Protein AF-A0AA35VHZ4-F1 (afdb_monomer_lite)

Secondary structure (DSSP, 8-state):
-------HHHHHHHHHHHHGGGGGS-EEEEEEEEEEEE--SS----EEEEEEESSHHHHHHHHH-HHHHHHHHHHGGG-S----------S---PPPTT-EEEEEEEEEPTT--HHHHHHHHHHHHS--SS-GGGHHHHSGGGEEEEEEEEEE-PPP-----

Organism: Lactuca saligna (NCBI:txid75948)

Foldseek 3Di:
DDPPPPDPVLVVCLQVLQLCLVVVVQFPDWHKDFFPDKPDPPDDDGMDIDTHGPDVVSVVCSVPPPSNVVSCVSCVVVDPDDDDDDDDDPDDDDDDAAQDKDKDKDWDWDPPDDPVLVVVLVVQVVVPPDDDPVCNDPRSPPGTPDMIIIIDGRHHPPDPDD

Radius of gyration: 18.09 Å; chains: 1; bounding box: 43×36×48 Å

Sequence (162 aa):
MSTFIISSSAITPMVSGLNGLASLNLTFHLSFGQLLHSRSSSLTFTHMLHNRYRSKEDLLEYVVHPKHVRVVKENKPIIDGIMAVDWMFNGASFSPKPGSAIRVTFLKLKGNLGENEKARANLEALDSNSEGVNSHEEKAGDSIKSVVVVDYLIPPPQVANL

pLDDT: mean 74.77, std 17.44, range [28.89, 97.0]

InterPro domains:
  IPR011008 Dimeric alpha-beta barrel [SSF54909] (13-89)
  IPR013097 Stress responsive alpha+beta-barrel [PF07876] (16-88)
  IPR013097 Stress responsive alpha+beta-barrel [PS51502] (1-87)
  IPR044662 Stress-response A/B barrel domain-containing protein HS1/DABB1-like [PTHR33178] (6-121)

Structure (mmCIF, N/CA/C/O backbone):
data_AF-A0AA35VHZ4-F1
#
_entry.id   AF-A0AA35VHZ4-F1
#
loop_
_atom_site.group_PDB
_atom_site.id
_atom_site.type_symbol
_atom_site.label_atom_id
_atom_site.label_alt_id
_atom_site.label_comp_id
_atom_site.label_asym_id
_atom_site.label_entity_id
_atom_site.label_seq_id
_atom_site.pdbx_PDB_ins_code
_atom_site.Cartn_x
_atom_site.Cartn_y
_atom_site.Cartn_z
_atom_site.occupancy
_atom_site.B_iso_or_equiv
_atom_site.auth_seq_id
_atom_site.auth_comp_id
_atom_site.auth_asym_id
_atom_site.auth_atom_id
_atom_site.pdbx_PDB_model_num
ATOM 1 N N . MET A 1 1 ? 15.987 -19.837 -15.254 1.00 33.50 1 MET A N 1
ATOM 2 C CA . MET A 1 1 ? 14.825 -19.135 -14.672 1.00 33.50 1 MET A CA 1
ATOM 3 C C . MET A 1 1 ? 14.413 -18.065 -15.661 1.00 33.50 1 MET A C 1
ATOM 5 O O . MET A 1 1 ? 15.226 -17.205 -15.963 1.00 33.50 1 MET A O 1
ATOM 9 N N . SER A 1 2 ? 13.237 -18.209 -16.270 1.00 28.89 2 SER A N 1
ATOM 10 C CA . SER A 1 2 ? 12.736 -17.260 -17.264 1.00 28.89 2 SER A CA 1
ATOM 11 C C . SER A 1 2 ? 12.122 -16.076 -16.521 1.00 28.89 2 SER A C 1
ATOM 13 O O . SER A 1 2 ? 11.118 -16.236 -15.831 1.00 28.89 2 SER A O 1
ATOM 15 N N . THR A 1 3 ? 12.773 -14.918 -16.590 1.00 35.31 3 THR A N 1
ATOM 16 C CA . THR A 1 3 ? 12.215 -13.657 -16.104 1.00 35.31 3 THR A CA 1
ATOM 17 C C . THR A 1 3 ? 11.115 -13.256 -17.076 1.00 35.31 3 THR A C 1
ATOM 19 O O . THR A 1 3 ? 11.400 -12.780 -18.174 1.00 35.31 3 THR A O 1
ATOM 22 N N . PHE A 1 4 ? 9.856 -13.468 -16.699 1.00 40.78 4 PHE A N 1
ATOM 23 C CA . PHE A 1 4 ? 8.749 -12.811 -17.379 1.00 40.78 4 PHE A CA 1
ATOM 24 C C . PHE A 1 4 ? 8.892 -11.311 -17.116 1.00 40.78 4 PHE A C 1
ATOM 26 O O . PHE A 1 4 ? 8.599 -10.822 -16.029 1.00 40.78 4 PHE A O 1
ATOM 33 N N . ILE A 1 5 ? 9.411 -10.577 -18.100 1.00 43.03 5 ILE A N 1
ATOM 34 C CA . ILE A 1 5 ? 9.323 -9.121 -18.113 1.00 43.03 5 ILE A CA 1
ATOM 35 C C . ILE A 1 5 ? 7.832 -8.800 -18.244 1.00 43.03 5 ILE A C 1
ATOM 37 O O . ILE A 1 5 ? 7.259 -8.946 -19.324 1.00 43.03 5 ILE A O 1
ATOM 41 N N . ILE A 1 6 ? 7.184 -8.403 -17.145 1.00 53.44 6 ILE A N 1
ATOM 42 C CA . ILE A 1 6 ? 5.852 -7.797 -17.215 1.00 53.44 6 ILE A CA 1
ATOM 43 C C . ILE A 1 6 ? 5.990 -6.559 -18.103 1.00 53.44 6 ILE A C 1
ATOM 45 O O . ILE A 1 6 ? 6.833 -5.694 -17.852 1.00 53.44 6 ILE A O 1
ATOM 49 N N . SER A 1 7 ? 5.206 -6.492 -19.179 1.00 56.81 7 SER A N 1
ATOM 50 C CA . SER A 1 7 ? 5.261 -5.362 -20.098 1.00 56.81 7 SER A CA 1
ATOM 51 C C . SER A 1 7 ? 4.849 -4.080 -19.374 1.00 56.81 7 SER A C 1
ATOM 53 O O . SER A 1 7 ? 3.889 -4.058 -18.599 1.00 56.81 7 SER A O 1
ATOM 55 N N . SER A 1 8 ? 5.526 -2.973 -19.683 1.00 62.81 8 SER A N 1
ATOM 56 C CA . SER A 1 8 ? 5.150 -1.637 -19.196 1.00 62.81 8 SER A CA 1
ATOM 57 C C . SER A 1 8 ? 3.659 -1.320 -19.421 1.00 62.81 8 SER A C 1
ATOM 59 O O . SER A 1 8 ? 3.063 -0.610 -18.613 1.00 62.81 8 SER A O 1
ATOM 61 N N . SER A 1 9 ? 3.029 -1.920 -20.443 1.00 76.62 9 SER A N 1
ATOM 62 C CA . SER A 1 9 ? 1.602 -1.762 -20.747 1.00 76.62 9 SER A CA 1
ATOM 63 C C . SER A 1 9 ? 0.641 -2.281 -19.669 1.00 76.62 9 SER A C 1
ATOM 65 O O . SER A 1 9 ? -0.480 -1.788 -19.612 1.00 76.62 9 SER A O 1
ATOM 67 N N . ALA A 1 10 ? 1.042 -3.224 -18.806 1.00 81.81 10 ALA A N 1
ATOM 68 C CA . ALA A 1 10 ? 0.203 -3.712 -17.702 1.00 81.81 10 ALA A CA 1
ATOM 69 C C . ALA A 1 10 ? 0.392 -2.902 -16.403 1.00 81.81 10 ALA A C 1
ATOM 71 O O . ALA A 1 10 ? -0.519 -2.810 -15.581 1.00 81.81 10 ALA A O 1
ATOM 72 N N . ILE A 1 11 ? 1.554 -2.261 -16.236 1.00 86.50 11 ILE A N 1
ATOM 73 C CA . ILE A 1 11 ? 1.903 -1.507 -15.023 1.00 86.50 11 ILE A CA 1
ATOM 74 C C . ILE A 1 11 ? 1.184 -0.153 -14.988 1.00 86.50 11 ILE A C 1
ATOM 76 O O . ILE A 1 11 ? 0.690 0.253 -13.938 1.00 86.50 11 ILE A O 1
ATOM 80 N N . THR A 1 12 ? 1.070 0.548 -16.119 1.00 87.62 12 THR A N 1
ATOM 81 C CA . THR A 1 12 ? 0.385 1.852 -16.162 1.00 87.62 12 THR A CA 1
ATOM 82 C C . THR A 1 12 ? -1.095 1.764 -15.743 1.00 87.62 12 THR A C 1
ATOM 84 O O . THR A 1 12 ? -1.502 2.553 -14.883 1.00 87.62 12 THR A O 1
ATOM 87 N N . PRO A 1 13 ? -1.901 0.802 -16.245 1.00 90.38 13 PRO A N 1
ATOM 88 C CA . PRO A 1 13 ? -3.262 0.584 -15.756 1.00 90.38 13 PRO A CA 1
ATOM 89 C C . PRO A 1 13 ? -3.324 0.236 -14.266 1.00 90.38 13 PRO A C 1
ATOM 91 O O . PRO A 1 13 ? -4.187 0.760 -13.567 1.00 90.38 13 PRO A O 1
ATOM 94 N N . MET A 1 14 ? -2.391 -0.581 -13.761 1.00 91.00 14 MET A N 1
ATOM 95 C CA . MET A 1 14 ? -2.301 -0.901 -12.331 1.00 91.00 14 MET A CA 1
ATOM 96 C C . MET A 1 14 ? -2.103 0.360 -11.487 1.00 91.00 14 MET A C 1
ATOM 98 O O . MET A 1 14 ? -2.839 0.592 -10.526 1.00 91.00 14 MET A O 1
ATOM 102 N N . VAL A 1 15 ? -1.133 1.200 -11.864 1.00 90.88 15 VAL A N 1
ATOM 103 C CA . VAL A 1 15 ? -0.819 2.446 -11.154 1.00 90.88 15 VAL A CA 1
ATOM 104 C C . VAL A 1 15 ? -2.011 3.401 -11.160 1.00 90.88 15 VAL A C 1
ATOM 106 O O . VAL A 1 15 ? -2.326 3.989 -10.125 1.00 90.88 15 VAL A O 1
ATOM 109 N N . SER A 1 16 ? -2.683 3.550 -12.303 1.00 91.38 16 SER A N 1
ATOM 110 C CA . SER A 1 16 ? -3.874 4.396 -12.422 1.00 91.38 16 SER A CA 1
ATOM 111 C C . SER A 1 16 ? -5.045 3.848 -11.599 1.00 91.38 16 SER A C 1
ATOM 113 O O . SER A 1 16 ? -5.649 4.586 -10.823 1.00 91.38 16 SER A O 1
ATOM 115 N N . GLY A 1 17 ? -5.320 2.543 -11.690 1.00 92.50 17 GLY A N 1
ATOM 116 C CA . GLY A 1 17 ? -6.408 1.889 -10.965 1.00 92.50 17 GLY A CA 1
ATOM 117 C C . GLY A 1 17 ? -6.255 1.983 -9.447 1.00 92.50 17 GLY A C 1
ATOM 118 O O . GLY A 1 17 ? -7.217 2.320 -8.756 1.00 92.50 17 GLY A O 1
ATOM 119 N N . LEU A 1 18 ? -5.046 1.745 -8.925 1.00 93.50 18 LEU A N 1
ATOM 120 C CA . LEU A 1 18 ? -4.769 1.827 -7.489 1.00 93.50 18 LEU A CA 1
ATOM 121 C C . LEU A 1 18 ? -4.810 3.269 -6.975 1.00 93.50 18 LEU A C 1
ATOM 123 O O . LEU A 1 18 ? -5.476 3.517 -5.973 1.00 93.50 18 LEU A O 1
ATOM 127 N N . ASN A 1 19 ? -4.192 4.234 -7.669 1.00 92.88 19 ASN A N 1
ATOM 128 C CA . ASN A 1 19 ? -4.297 5.648 -7.277 1.00 92.88 19 ASN A CA 1
ATOM 129 C C . ASN A 1 19 ? -5.742 6.175 -7.385 1.00 92.88 19 ASN A C 1
ATOM 131 O O . ASN A 1 19 ? -6.161 6.995 -6.570 1.00 92.88 19 ASN A O 1
ATOM 135 N N . GLY A 1 20 ? -6.547 5.651 -8.316 1.00 91.94 20 GLY A N 1
ATOM 136 C CA . GLY A 1 20 ? -7.970 5.974 -8.445 1.00 91.94 20 GLY A CA 1
ATOM 137 C C . GLY A 1 20 ? -8.813 5.613 -7.214 1.00 91.94 20 GLY A C 1
ATOM 138 O O . GLY A 1 20 ? -9.876 6.206 -7.009 1.00 91.94 20 GLY A O 1
ATOM 139 N N . LEU A 1 21 ? -8.342 4.710 -6.344 1.00 94.06 21 LEU A N 1
ATOM 140 C CA . LEU A 1 21 ? -9.010 4.384 -5.077 1.00 94.06 21 LEU A CA 1
ATOM 141 C C . LEU A 1 21 ? -9.010 5.555 -4.081 1.00 94.06 21 LEU A C 1
ATOM 143 O O . LEU A 1 21 ? -9.837 5.564 -3.171 1.00 94.06 21 LEU A O 1
ATOM 147 N N . ALA A 1 22 ? -8.174 6.581 -4.283 1.00 90.62 22 ALA A N 1
ATOM 148 C CA . ALA A 1 22 ? -8.248 7.823 -3.512 1.00 90.62 22 ALA A CA 1
ATOM 149 C C . ALA A 1 22 ? -9.625 8.514 -3.640 1.00 90.62 22 ALA A C 1
ATOM 151 O O . ALA A 1 22 ? -10.065 9.197 -2.719 1.00 90.62 22 ALA A O 1
ATOM 152 N N . SER A 1 23 ? -10.347 8.284 -4.747 1.00 91.75 23 SER A N 1
ATOM 153 C CA . SER A 1 23 ? -11.688 8.843 -4.995 1.00 91.75 23 SER A CA 1
ATOM 154 C C . SER A 1 23 ? -12.810 8.227 -4.149 1.00 91.75 23 SER A C 1
ATOM 156 O O . SER A 1 23 ? -13.940 8.710 -4.194 1.00 91.75 23 SER A O 1
ATOM 158 N N . LEU A 1 24 ? -12.535 7.163 -3.383 1.00 91.50 24 LEU A N 1
ATOM 159 C CA . LEU A 1 24 ? -13.541 6.519 -2.530 1.00 91.50 24 LEU A CA 1
ATOM 160 C C . LEU A 1 24 ? -13.934 7.366 -1.322 1.00 91.50 24 LEU A C 1
ATOM 162 O O . LEU A 1 24 ? -14.918 7.051 -0.668 1.00 91.50 24 LEU A O 1
ATOM 166 N N . ASN A 1 25 ? -13.170 8.414 -1.004 1.00 88.56 25 ASN A N 1
ATOM 167 C CA . ASN A 1 25 ? -13.352 9.228 0.195 1.00 88.56 25 ASN A CA 1
ATOM 168 C C . ASN A 1 25 ? -13.316 8.431 1.512 1.00 88.56 25 ASN A C 1
ATOM 170 O O . ASN A 1 25 ? -13.694 8.987 2.532 1.00 88.56 25 ASN A O 1
ATOM 174 N N . LEU A 1 26 ? -12.794 7.199 1.526 1.00 90.31 26 LEU A N 1
ATOM 175 C CA . LEU A 1 26 ? -12.568 6.368 2.726 1.00 90.31 26 LEU A CA 1
ATOM 176 C C . LEU A 1 26 ? -11.117 6.444 3.234 1.00 90.31 26 LEU A C 1
ATOM 178 O O . LEU A 1 26 ? -10.775 5.951 4.303 1.00 90.31 26 LEU A O 1
ATOM 182 N N . THR A 1 27 ? -10.231 7.076 2.469 1.00 88.69 27 THR A N 1
ATOM 183 C CA . THR A 1 27 ? -8.830 7.278 2.845 1.00 88.69 27 THR A CA 1
ATOM 184 C C . THR A 1 27 ? -8.571 8.753 3.108 1.00 88.69 27 THR A C 1
ATOM 186 O O . THR A 1 27 ? -8.996 9.612 2.338 1.00 88.69 27 THR A O 1
ATOM 189 N N . PHE A 1 28 ? -7.822 9.050 4.164 1.00 86.94 28 PHE A N 1
ATOM 190 C CA . PHE A 1 28 ? -7.219 10.360 4.390 1.00 86.94 28 PHE A CA 1
ATOM 191 C C . PHE A 1 28 ? -6.097 10.648 3.385 1.00 86.94 28 PHE A C 1
ATOM 193 O O . PHE A 1 28 ? -5.949 11.773 2.920 1.00 86.94 28 PHE A O 1
ATOM 200 N N . HIS A 1 29 ? -5.309 9.625 3.048 1.00 87.38 29 HIS A N 1
ATOM 201 C CA . HIS A 1 29 ? -4.252 9.696 2.045 1.00 87.38 29 HIS A CA 1
ATOM 202 C C . HIS A 1 29 ? -4.087 8.328 1.386 1.00 87.38 29 HIS A C 1
ATOM 204 O O . HIS A 1 29 ? -4.063 7.313 2.083 1.00 87.38 29 HIS A O 1
ATOM 210 N N . LEU A 1 30 ? -3.931 8.309 0.066 1.00 90.56 30 LEU A N 1
ATOM 211 C CA . LEU A 1 30 ? -3.587 7.118 -0.698 1.00 90.56 30 LEU A CA 1
ATOM 212 C C . LEU A 1 30 ? -2.555 7.507 -1.749 1.00 90.56 30 LEU A C 1
ATOM 214 O O . LEU A 1 30 ? -2.761 8.465 -2.493 1.00 90.56 30 LEU A O 1
ATOM 218 N N . SER A 1 31 ? -1.458 6.761 -1.823 1.00 89.94 31 SER A N 1
ATOM 219 C CA . SER A 1 31 ? -0.551 6.843 -2.961 1.00 89.94 31 SER A CA 1
ATOM 220 C C . SER A 1 31 ? 0.009 5.477 -3.315 1.00 89.94 31 SER A C 1
ATOM 222 O O . SER A 1 31 ? 0.384 4.694 -2.441 1.00 89.94 31 SER A O 1
ATOM 224 N N . PHE A 1 32 ? 0.082 5.207 -4.613 1.00 91.38 32 PHE A N 1
ATOM 225 C CA . PHE A 1 32 ? 0.708 4.016 -5.159 1.00 91.38 32 PHE A CA 1
ATOM 226 C C . PHE A 1 32 ? 1.786 4.392 -6.169 1.00 91.38 32 PHE A C 1
ATOM 228 O O . PHE A 1 32 ? 1.539 5.192 -7.077 1.00 91.38 32 PHE A O 1
ATOM 235 N N . GLY A 1 33 ? 2.957 3.772 -6.056 1.00 88.19 33 GLY A N 1
ATOM 236 C CA . GLY A 1 33 ? 4.043 4.011 -6.995 1.00 88.19 33 GLY A CA 1
ATOM 237 C C . GLY A 1 33 ? 5.217 3.059 -6.837 1.00 88.19 33 GLY A C 1
ATOM 238 O O . GLY A 1 33 ? 5.239 2.189 -5.966 1.00 88.19 33 GLY A O 1
ATOM 239 N N . GLN A 1 34 ? 6.190 3.229 -7.727 1.00 88.75 34 GLN A N 1
ATOM 240 C CA . GLN A 1 34 ? 7.416 2.447 -7.741 1.00 88.75 34 GLN A CA 1
ATOM 241 C C . GLN A 1 34 ? 8.339 2.862 -6.588 1.00 88.75 34 GLN A C 1
ATOM 243 O O . GLN A 1 34 ? 8.422 4.038 -6.224 1.00 88.75 34 GLN A O 1
ATOM 248 N N . LEU A 1 35 ? 9.056 1.892 -6.028 1.00 87.00 35 LEU A N 1
ATOM 249 C CA . LEU A 1 35 ? 10.118 2.161 -5.067 1.00 87.00 35 LEU A CA 1
ATOM 250 C C . LEU A 1 35 ? 11.298 2.841 -5.761 1.00 87.00 35 LEU A C 1
ATOM 252 O O . LEU A 1 35 ? 11.728 2.406 -6.828 1.00 87.00 35 LEU A O 1
ATOM 256 N N . LEU A 1 36 ? 11.846 3.884 -5.135 1.00 78.94 36 LEU A N 1
ATOM 257 C CA . LEU A 1 36 ? 13.053 4.543 -5.637 1.00 78.94 36 LEU A CA 1
ATOM 258 C C . LEU A 1 36 ? 14.269 3.638 -5.470 1.00 78.94 36 LEU A C 1
ATOM 260 O O . LEU A 1 36 ? 15.131 3.558 -6.343 1.00 78.94 36 LEU A O 1
ATOM 264 N N . HIS A 1 37 ? 14.351 2.985 -4.313 1.00 72.06 37 HIS A N 1
ATOM 265 C CA . HIS A 1 37 ? 15.479 2.146 -3.970 1.00 72.06 37 HIS A CA 1
ATOM 266 C C . HIS A 1 37 ? 15.082 1.124 -2.900 1.00 72.06 37 HIS A C 1
ATOM 268 O O . HIS A 1 37 ? 14.449 1.471 -1.899 1.00 72.06 37 HIS A O 1
ATOM 274 N N . SER A 1 38 ? 15.476 -0.135 -3.107 1.00 73.31 38 SER A N 1
ATOM 275 C CA . SER A 1 38 ? 15.491 -1.159 -2.060 1.00 73.31 38 SER A CA 1
ATOM 276 C C . SER A 1 38 ? 16.938 -1.367 -1.642 1.00 73.31 38 SER A C 1
ATOM 278 O O . SER A 1 38 ? 17.770 -1.746 -2.465 1.00 73.31 38 SER A O 1
ATOM 280 N N . ARG A 1 39 ? 17.243 -1.117 -0.365 1.00 70.31 39 ARG A N 1
ATOM 281 C CA . ARG A 1 39 ? 18.584 -1.362 0.199 1.00 70.31 39 ARG A CA 1
ATOM 282 C C . ARG A 1 39 ? 18.724 -2.768 0.781 1.00 70.31 39 ARG A C 1
ATOM 284 O O . ARG A 1 39 ? 19.740 -3.074 1.392 1.00 70.31 39 ARG A O 1
ATOM 291 N N . SER A 1 40 ? 17.702 -3.614 0.633 1.00 66.81 40 SER A N 1
ATOM 292 C CA . SER A 1 40 ? 17.698 -4.980 1.154 1.00 66.81 40 SER A CA 1
ATOM 293 C C . SER A 1 40 ? 17.818 -5.987 0.022 1.00 66.81 40 SER A C 1
ATOM 295 O O . SER A 1 40 ? 17.048 -5.950 -0.933 1.00 66.81 40 SER A O 1
ATOM 297 N N . SER A 1 41 ? 18.737 -6.939 0.164 1.00 65.25 41 SER A N 1
ATOM 298 C CA . SER A 1 41 ? 18.861 -8.086 -0.743 1.00 65.25 41 SER A CA 1
ATOM 299 C C . SER A 1 41 ? 17.802 -9.166 -0.491 1.00 65.25 41 SER A C 1
ATOM 301 O O . SER A 1 41 ? 17.614 -10.049 -1.322 1.00 65.25 41 SER A O 1
ATOM 303 N N . SER A 1 42 ? 17.108 -9.108 0.653 1.00 65.31 42 SER A N 1
ATOM 304 C CA . SER A 1 42 ? 16.173 -10.152 1.092 1.00 65.31 42 SER A CA 1
ATOM 305 C C . SER A 1 42 ? 14.745 -9.995 0.564 1.00 65.31 42 SER A C 1
ATOM 307 O O . SER A 1 42 ? 13.976 -10.953 0.615 1.00 65.31 42 SER A O 1
ATOM 309 N N . LEU A 1 43 ? 14.384 -8.811 0.056 1.00 69.06 43 LEU A N 1
ATOM 310 C CA . LEU A 1 43 ? 13.048 -8.511 -0.454 1.00 69.06 43 LEU A CA 1
ATOM 311 C C . LEU A 1 43 ? 13.127 -7.815 -1.812 1.00 69.06 43 LEU A C 1
ATOM 313 O O . LEU A 1 43 ? 13.838 -6.828 -1.985 1.00 69.06 43 LEU A O 1
ATOM 317 N N . THR A 1 44 ? 12.340 -8.319 -2.758 1.00 80.81 44 THR A N 1
ATOM 318 C CA . THR A 1 44 ? 12.323 -7.903 -4.168 1.00 80.81 44 THR A CA 1
ATOM 319 C C . THR A 1 44 ? 11.056 -7.129 -4.538 1.00 80.81 44 THR A C 1
ATOM 321 O O . THR A 1 44 ? 10.658 -7.099 -5.701 1.00 80.81 44 THR A O 1
ATOM 324 N N . PHE A 1 45 ? 10.391 -6.511 -3.557 1.00 85.00 45 PHE A N 1
ATOM 325 C CA . PHE A 1 45 ? 9.226 -5.669 -3.826 1.00 85.00 45 PHE A CA 1
ATOM 326 C C . PHE A 1 45 ? 9.617 -4.488 -4.720 1.00 85.00 45 PHE A C 1
ATOM 328 O O . PHE A 1 45 ? 10.698 -3.922 -4.580 1.00 85.00 45 PHE A O 1
ATOM 335 N N . THR A 1 46 ? 8.734 -4.127 -5.651 1.00 87.50 46 THR A N 1
ATOM 336 C CA . THR A 1 46 ? 9.000 -3.101 -6.675 1.00 87.50 46 THR A CA 1
ATOM 337 C C . THR A 1 46 ? 8.122 -1.864 -6.527 1.00 87.50 46 THR A C 1
ATOM 339 O O . THR A 1 46 ? 8.489 -0.793 -7.004 1.00 87.50 46 THR A O 1
ATOM 342 N N . HIS A 1 47 ? 6.978 -1.994 -5.854 1.00 89.88 47 HIS A N 1
ATOM 343 C CA . HIS A 1 47 ? 5.986 -0.937 -5.676 1.00 89.88 47 HIS A CA 1
ATOM 344 C C . HIS A 1 47 ? 5.513 -0.879 -4.222 1.00 89.88 47 HIS A C 1
ATOM 346 O O . HIS A 1 47 ? 5.566 -1.877 -3.503 1.00 89.88 47 HIS A O 1
ATOM 352 N N . MET A 1 48 ? 5.015 0.285 -3.810 1.00 89.62 48 MET A N 1
ATOM 3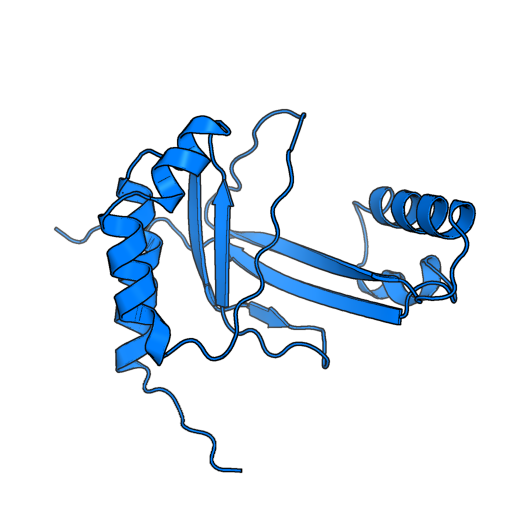53 C CA . MET A 1 48 ? 4.398 0.512 -2.505 1.00 89.62 48 MET A CA 1
ATOM 354 C C . MET A 1 48 ? 3.017 1.134 -2.677 1.00 89.62 48 MET A C 1
ATOM 356 O O . MET A 1 48 ? 2.849 2.086 -3.438 1.00 89.62 48 MET A O 1
ATOM 360 N N . LEU A 1 49 ? 2.048 0.604 -1.930 1.00 91.25 49 LEU A N 1
ATOM 361 C CA . LEU A 1 49 ? 0.767 1.247 -1.654 1.00 91.25 49 LEU A CA 1
ATOM 362 C C . LEU A 1 49 ? 0.825 1.812 -0.234 1.00 91.25 49 LEU A C 1
ATOM 364 O O . LEU A 1 49 ? 1.004 1.057 0.719 1.00 91.25 49 LEU A O 1
ATOM 368 N N . HIS A 1 50 ? 0.680 3.124 -0.090 1.00 90.56 50 HIS A N 1
ATOM 369 C CA . HIS A 1 50 ? 0.607 3.786 1.206 1.00 90.56 50 HIS A CA 1
ATOM 370 C C . HIS A 1 50 ? -0.790 4.362 1.424 1.00 90.56 50 HIS A C 1
ATOM 372 O O . HIS A 1 50 ? -1.158 5.362 0.803 1.00 90.56 50 HIS A O 1
ATOM 378 N N . ASN A 1 51 ? -1.529 3.757 2.354 1.00 90.19 51 ASN A N 1
ATOM 379 C CA . ASN A 1 51 ? -2.872 4.177 2.733 1.00 90.19 51 ASN A CA 1
ATOM 380 C C . ASN A 1 51 ? -2.888 4.706 4.166 1.00 90.19 51 ASN A C 1
ATOM 382 O O . ASN A 1 51 ? -2.297 4.122 5.070 1.00 90.19 51 ASN A O 1
ATOM 386 N N . ARG A 1 52 ? -3.632 5.788 4.380 1.00 89.31 52 ARG A N 1
ATOM 387 C CA . ARG A 1 52 ? -4.018 6.280 5.702 1.00 89.31 52 ARG A CA 1
ATOM 388 C C . ARG A 1 52 ? -5.530 6.401 5.735 1.00 89.31 52 ARG A C 1
ATOM 390 O O . ARG A 1 52 ? -6.105 7.076 4.884 1.00 89.31 52 ARG A O 1
ATOM 397 N N . TYR A 1 53 ? -6.157 5.777 6.718 1.00 89.75 53 TYR A N 1
ATOM 398 C CA . TYR A 1 53 ? -7.601 5.832 6.949 1.00 89.75 53 TYR A CA 1
ATOM 399 C C . TYR A 1 53 ? -7.906 6.868 8.034 1.00 89.75 53 TYR A C 1
ATOM 401 O O . TYR A 1 53 ? -7.022 7.201 8.827 1.00 89.75 53 TYR A O 1
ATOM 409 N N . ARG A 1 54 ? -9.126 7.418 8.063 1.00 86.31 54 ARG A N 1
ATOM 410 C CA . ARG A 1 54 ? -9.507 8.381 9.118 1.00 86.31 54 ARG A CA 1
ATOM 411 C C . ARG A 1 54 ? -9.926 7.686 10.407 1.00 86.31 54 ARG A C 1
ATOM 413 O O . ARG A 1 54 ? -9.787 8.263 11.479 1.00 86.31 54 ARG A O 1
ATOM 420 N N . SER A 1 55 ? -10.428 6.463 10.289 1.00 88.06 55 SER A N 1
ATOM 421 C CA . SER A 1 55 ? -10.971 5.659 11.379 1.00 88.06 55 SER A CA 1
ATOM 422 C C . SER A 1 55 ? -10.809 4.166 11.070 1.00 88.06 55 SER A C 1
ATOM 424 O O . SER A 1 55 ? -10.384 3.783 9.973 1.00 88.06 55 SER A O 1
ATOM 426 N N . LYS A 1 56 ? -11.136 3.308 12.042 1.00 90.19 56 LYS A N 1
ATOM 427 C CA . LYS A 1 56 ? -11.189 1.857 11.814 1.00 90.19 56 LYS A CA 1
ATOM 428 C C . LYS A 1 56 ? -12.394 1.485 10.957 1.00 90.19 56 LYS A C 1
ATOM 430 O O . LYS A 1 56 ? -12.305 0.568 10.152 1.00 90.19 56 LYS A O 1
ATOM 435 N N . GLU A 1 57 ? -13.490 2.212 11.111 1.00 94.12 57 GLU A N 1
ATOM 436 C CA . GLU A 1 57 ? -14.724 2.052 10.353 1.00 94.12 57 GLU A CA 1
ATOM 437 C C . GLU A 1 57 ? -14.480 2.322 8.861 1.00 94.12 57 GLU A C 1
ATOM 439 O O . GLU A 1 57 ? -14.834 1.485 8.033 1.00 94.12 57 GLU A O 1
ATOM 444 N N . ASP A 1 58 ? -13.762 3.402 8.528 1.00 92.81 58 ASP A N 1
ATOM 445 C CA . ASP A 1 58 ? -13.350 3.734 7.157 1.00 92.81 58 ASP A CA 1
ATOM 446 C C . ASP A 1 58 ? -12.493 2.612 6.536 1.00 92.81 58 ASP A C 1
ATOM 448 O O . ASP A 1 58 ? -12.657 2.272 5.363 1.00 92.81 58 ASP A O 1
ATOM 452 N N . LEU A 1 59 ? -11.582 2.011 7.315 1.00 92.81 59 LEU A N 1
ATOM 453 C CA . LEU A 1 59 ? -10.790 0.855 6.878 1.00 92.81 59 LEU A CA 1
ATOM 454 C C . LEU A 1 59 ? -11.685 -0.364 6.610 1.00 92.81 59 LEU A C 1
ATOM 456 O O . LEU A 1 59 ? -11.535 -1.018 5.578 1.00 92.81 59 LEU A O 1
ATOM 460 N N . LEU A 1 60 ? -12.614 -0.673 7.518 1.00 94.06 60 LEU A N 1
ATOM 461 C CA . LEU A 1 60 ? -13.529 -1.807 7.362 1.00 94.06 60 LEU A CA 1
ATOM 462 C C . LEU A 1 60 ? -14.408 -1.647 6.118 1.00 94.06 60 LEU A C 1
ATOM 464 O O . LEU A 1 60 ? -14.569 -2.604 5.360 1.00 94.06 60 LEU A O 1
ATOM 468 N N . GLU A 1 61 ? -14.914 -0.439 5.869 1.00 96.25 61 GLU A N 1
ATOM 469 C CA . GLU A 1 61 ? -15.680 -0.124 4.665 1.00 96.25 61 GLU A CA 1
ATOM 470 C C . GLU A 1 61 ? -14.809 -0.219 3.403 1.00 96.25 61 GLU A C 1
ATOM 472 O O . GLU A 1 61 ? -15.220 -0.822 2.409 1.00 96.25 61 GLU A O 1
ATOM 477 N N . TYR A 1 62 ? -13.574 0.296 3.445 1.00 94.38 62 TYR A N 1
ATOM 478 C CA . TYR A 1 62 ? -12.641 0.258 2.316 1.00 94.38 62 TYR A CA 1
ATOM 479 C C . TYR A 1 62 ? -12.329 -1.173 1.868 1.00 94.38 62 TYR A C 1
ATOM 481 O O . TYR A 1 62 ? -12.368 -1.465 0.670 1.00 94.38 62 TYR A O 1
ATOM 489 N N . VAL A 1 63 ? -12.063 -2.079 2.816 1.00 92.56 63 VAL A N 1
ATOM 490 C CA . VAL A 1 63 ? -11.688 -3.475 2.532 1.00 92.56 63 VAL A CA 1
ATOM 491 C C . VAL A 1 63 ? -12.761 -4.186 1.707 1.00 92.56 63 VAL A C 1
ATOM 493 O O . VAL A 1 63 ? -12.433 -4.909 0.762 1.00 9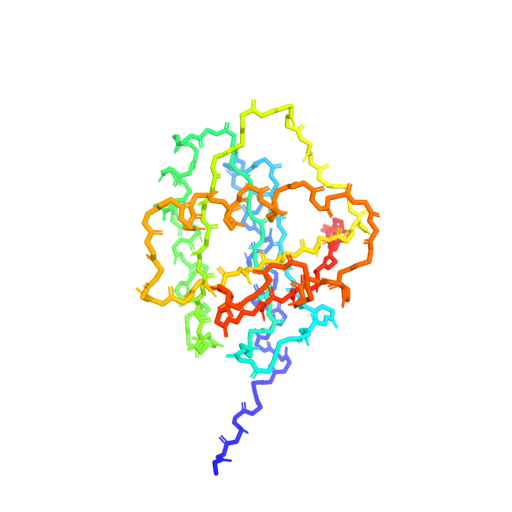2.56 63 VAL A O 1
ATOM 496 N N . VAL A 1 64 ? -14.036 -3.949 2.014 1.00 95.62 64 VAL A N 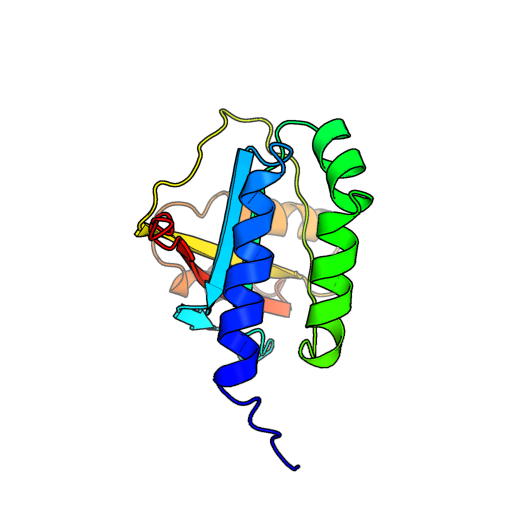1
ATOM 497 C CA . VAL A 1 64 ? -15.165 -4.592 1.324 1.00 95.62 64 VAL A CA 1
ATOM 498 C C . VAL A 1 64 ? -15.725 -3.764 0.166 1.00 95.62 64 VAL A C 1
ATOM 500 O O . VAL A 1 64 ? -16.569 -4.260 -0.583 1.00 95.62 64 VAL A O 1
ATOM 503 N N . HIS A 1 65 ? -15.257 -2.525 -0.025 1.00 97.00 65 HIS A N 1
ATOM 504 C CA . HIS A 1 65 ? -15.805 -1.620 -1.028 1.00 97.00 65 HIS A CA 1
ATOM 505 C C . HIS A 1 65 ? -15.694 -2.225 -2.448 1.00 97.00 65 HIS A C 1
ATOM 507 O O . HIS A 1 65 ? -14.588 -2.567 -2.887 1.00 97.00 65 HIS A O 1
ATOM 513 N N . PRO A 1 66 ? -16.785 -2.299 -3.242 1.00 97.00 66 PRO A N 1
ATOM 514 C CA . PRO A 1 66 ? -16.789 -2.998 -4.533 1.00 97.00 66 PRO A CA 1
ATOM 515 C C . PRO A 1 66 ? -15.707 -2.529 -5.516 1.00 97.00 66 PRO A C 1
ATOM 517 O O . PRO A 1 66 ? -15.101 -3.340 -6.214 1.00 97.00 66 PRO A O 1
ATOM 520 N N . LYS A 1 67 ? -15.422 -1.218 -5.551 1.00 95.56 67 LYS A N 1
ATOM 521 C CA . LYS A 1 67 ? -14.333 -0.658 -6.376 1.00 95.56 67 LYS A CA 1
ATOM 522 C C . LYS A 1 67 ? -12.942 -1.129 -5.925 1.00 95.56 67 LYS A C 1
ATOM 524 O O . LYS A 1 67 ? -12.134 -1.447 -6.789 1.00 95.56 67 LYS A O 1
ATOM 529 N N . HIS A 1 68 ? -12.673 -1.205 -4.616 1.00 94.62 68 HIS A N 1
ATOM 530 C CA . HIS A 1 68 ? -11.404 -1.725 -4.090 1.00 94.62 68 HIS A CA 1
ATOM 531 C C . HIS A 1 68 ? -11.240 -3.199 -4.473 1.00 94.62 68 HIS A C 1
ATOM 533 O O . HIS A 1 68 ? -10.255 -3.567 -5.111 1.00 94.62 68 HIS A O 1
ATOM 539 N N . VAL A 1 69 ? -12.260 -4.017 -4.191 1.00 95.75 69 VAL A N 1
ATOM 540 C CA . VAL A 1 69 ? -12.255 -5.453 -4.507 1.00 95.75 69 VAL A CA 1
ATOM 541 C C . VAL A 1 69 ? -12.038 -5.699 -6.001 1.00 95.75 69 VAL A C 1
ATOM 543 O O . VAL A 1 69 ? -11.281 -6.596 -6.372 1.00 95.75 69 VAL A O 1
ATOM 546 N N . ARG A 1 70 ? -12.675 -4.903 -6.868 1.00 96.31 70 ARG A N 1
ATOM 547 C CA . ARG A 1 70 ? -12.492 -4.995 -8.319 1.00 96.31 70 ARG A CA 1
ATOM 548 C C . ARG A 1 70 ? -11.047 -4.702 -8.728 1.00 96.31 70 ARG A C 1
ATOM 550 O O . ARG A 1 70 ? -10.440 -5.550 -9.374 1.00 96.31 70 ARG A O 1
ATOM 557 N N . VAL A 1 71 ? -10.487 -3.566 -8.302 1.00 94.19 71 VAL A N 1
ATOM 558 C CA . VAL A 1 71 ? -9.109 -3.167 -8.645 1.00 94.19 71 VAL A CA 1
ATOM 559 C C . VAL A 1 71 ? -8.094 -4.201 -8.150 1.00 94.19 71 VAL A C 1
ATOM 561 O O . VAL A 1 71 ? -7.175 -4.560 -8.883 1.00 94.19 71 VAL A O 1
ATOM 564 N N . VAL A 1 72 ? -8.264 -4.741 -6.939 1.00 91.38 72 VAL A N 1
ATOM 565 C CA . VAL A 1 72 ? -7.382 -5.799 -6.417 1.00 91.38 72 VAL A CA 1
ATOM 566 C C . VAL A 1 72 ? -7.469 -7.069 -7.265 1.00 91.38 72 VAL A C 1
ATOM 568 O O . VAL A 1 72 ? -6.438 -7.657 -7.585 1.00 91.38 72 VAL A O 1
ATOM 571 N N . LYS A 1 73 ? -8.677 -7.494 -7.659 1.00 93.69 73 LYS A N 1
ATOM 572 C CA . LYS A 1 73 ? -8.870 -8.690 -8.496 1.00 93.69 73 LYS A CA 1
ATOM 573 C C . LYS A 1 73 ? -8.269 -8.526 -9.891 1.00 93.69 73 LYS A C 1
ATOM 575 O O . LYS A 1 73 ? -7.596 -9.440 -10.354 1.00 93.69 73 LYS A O 1
ATOM 580 N N . GLU A 1 74 ? -8.476 -7.375 -10.526 1.00 93.31 74 GLU A N 1
ATOM 581 C CA . GLU A 1 74 ? -7.940 -7.058 -11.859 1.00 93.31 74 GLU A CA 1
ATOM 582 C C . GLU A 1 74 ? -6.406 -7.083 -11.881 1.00 93.31 74 GLU A C 1
ATOM 584 O O . GLU A 1 74 ? -5.811 -7.580 -12.833 1.00 93.31 74 GLU A O 1
ATOM 589 N N . ASN A 1 75 ? -5.763 -6.613 -10.808 1.00 90.25 75 ASN A N 1
ATOM 590 C CA . ASN A 1 75 ? -4.304 -6.562 -10.710 1.00 90.25 75 ASN A CA 1
ATOM 591 C C . ASN A 1 75 ? -3.683 -7.815 -10.076 1.00 90.25 75 ASN A C 1
ATOM 593 O O . ASN A 1 75 ? -2.464 -7.957 -10.056 1.00 90.25 75 ASN A O 1
ATOM 597 N N . LYS A 1 76 ? -4.475 -8.764 -9.566 1.00 89.56 76 LYS A N 1
ATOM 598 C CA . LYS A 1 76 ? -3.926 -9.962 -8.916 1.00 89.56 76 LYS A CA 1
ATOM 599 C C . LYS A 1 76 ? -2.994 -10.797 -9.817 1.00 89.56 76 LYS A C 1
ATOM 601 O O . LYS A 1 76 ? -1.980 -11.252 -9.291 1.00 89.56 76 LYS A O 1
ATOM 606 N N . PRO A 1 77 ? -3.268 -10.989 -11.124 1.00 90.94 77 PRO A N 1
ATOM 607 C CA . PRO A 1 77 ? -2.414 -11.803 -11.996 1.00 90.94 77 PRO A CA 1
ATOM 608 C C . PRO A 1 77 ? -1.009 -11.241 -12.244 1.00 90.94 77 PRO A C 1
ATOM 610 O O . PRO A 1 77 ? -0.134 -11.993 -12.654 1.00 90.94 77 PRO A O 1
ATOM 613 N N . ILE A 1 78 ? -0.794 -9.941 -12.020 1.00 88.38 78 ILE A N 1
ATOM 614 C CA . ILE A 1 78 ? 0.499 -9.270 -12.242 1.00 88.38 78 ILE A CA 1
ATOM 615 C C . ILE A 1 78 ? 1.309 -9.089 -10.947 1.00 88.38 78 ILE A C 1
ATOM 617 O O . ILE A 1 78 ? 2.418 -8.564 -10.989 1.00 88.38 78 ILE A O 1
ATOM 621 N N . ILE A 1 79 ? 0.756 -9.479 -9.792 1.00 88.50 79 ILE A N 1
ATOM 622 C CA . ILE A 1 79 ? 1.387 -9.293 -8.482 1.00 88.50 79 ILE A CA 1
ATOM 623 C C . ILE A 1 79 ? 1.944 -10.627 -7.975 1.00 88.50 79 ILE A C 1
ATOM 625 O O . ILE A 1 79 ? 1.196 -11.467 -7.466 1.00 88.50 79 ILE A O 1
ATOM 629 N N . ASP A 1 80 ? 3.269 -10.762 -8.029 1.00 89.06 80 ASP A N 1
ATOM 630 C CA . ASP A 1 80 ? 4.000 -11.949 -7.559 1.00 89.06 80 ASP A CA 1
ATOM 631 C C . ASP A 1 80 ? 3.994 -12.099 -6.029 1.00 89.06 80 ASP A C 1
ATOM 633 O O . ASP A 1 80 ? 3.964 -13.208 -5.497 1.00 89.06 80 ASP A O 1
ATOM 637 N N . GLY A 1 81 ? 4.007 -10.982 -5.296 1.00 86.81 81 GLY A N 1
ATOM 638 C CA . GLY A 1 81 ? 4.093 -10.979 -3.838 1.00 86.81 81 GLY A CA 1
ATOM 639 C C . GLY A 1 81 ? 3.483 -9.729 -3.217 1.00 86.81 81 GLY A C 1
ATOM 640 O O . GLY A 1 81 ? 3.565 -8.638 -3.776 1.00 86.81 81 GLY A O 1
ATOM 641 N N . ILE A 1 82 ? 2.870 -9.895 -2.043 1.00 87.31 82 ILE A N 1
ATOM 642 C CA . ILE A 1 82 ? 2.266 -8.811 -1.261 1.00 87.31 82 ILE A CA 1
ATOM 643 C C . ILE A 1 82 ? 2.757 -8.928 0.178 1.00 87.31 82 ILE A C 1
ATOM 645 O O . ILE A 1 82 ? 2.694 -10.004 0.771 1.00 87.31 82 ILE A O 1
ATOM 649 N N . MET A 1 83 ? 3.193 -7.807 0.742 1.00 85.44 83 MET A N 1
ATOM 650 C CA . MET A 1 83 ? 3.394 -7.631 2.175 1.00 85.44 83 MET A CA 1
ATOM 651 C C . MET A 1 83 ? 2.533 -6.449 2.616 1.00 85.44 83 MET A C 1
ATOM 653 O O . MET A 1 83 ? 2.660 -5.358 2.065 1.00 85.44 83 MET A O 1
ATOM 657 N N . ALA A 1 84 ? 1.645 -6.681 3.580 1.00 86.38 84 ALA A N 1
ATOM 658 C CA . ALA A 1 84 ? 0.790 -5.657 4.168 1.00 86.38 84 ALA A CA 1
ATOM 659 C C . ALA A 1 84 ? 1.186 -5.458 5.633 1.00 86.38 84 ALA A C 1
ATOM 661 O O . ALA A 1 84 ? 1.430 -6.433 6.346 1.00 86.38 84 ALA A O 1
ATOM 662 N N . VAL A 1 85 ? 1.280 -4.200 6.059 1.00 84.1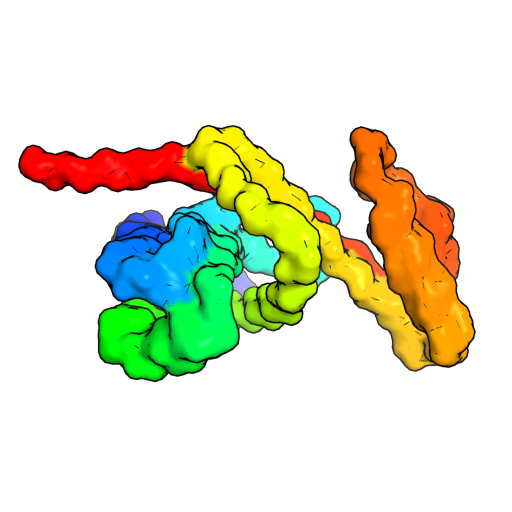2 85 VAL A N 1
ATOM 663 C CA . VAL A 1 85 ? 1.625 -3.820 7.430 1.00 84.12 85 VAL A CA 1
ATOM 664 C C . VAL A 1 85 ? 0.713 -2.680 7.841 1.00 84.12 85 VAL A C 1
ATOM 666 O O . VAL A 1 85 ? 0.727 -1.629 7.205 1.00 84.12 85 VAL A O 1
ATOM 669 N N . ASP A 1 86 ? -0.028 -2.892 8.922 1.00 83.19 86 ASP A N 1
ATOM 670 C CA . ASP A 1 86 ? -0.924 -1.901 9.502 1.00 83.19 86 ASP A CA 1
ATOM 671 C C . ASP A 1 86 ? -0.440 -1.527 10.902 1.00 83.19 86 ASP A C 1
ATOM 673 O O . ASP A 1 86 ? -0.009 -2.375 11.686 1.00 83.19 86 ASP A O 1
ATOM 677 N N . TRP A 1 87 ? -0.529 -0.243 11.234 1.00 83.62 87 TRP A N 1
ATOM 678 C CA . TRP A 1 87 ? -0.265 0.266 12.574 1.00 83.62 87 TRP A CA 1
ATOM 679 C C . TRP A 1 87 ? -1.227 1.409 12.891 1.00 83.62 87 TRP A C 1
ATOM 681 O O . TRP A 1 87 ? -1.707 2.110 12.000 1.00 83.62 87 TRP A O 1
ATOM 691 N N . MET A 1 88 ? -1.521 1.607 14.176 1.00 79.38 88 MET A N 1
ATOM 692 C CA . MET A 1 88 ? -2.299 2.758 14.636 1.00 79.38 88 MET A CA 1
ATOM 693 C C . MET A 1 88 ? -1.350 3.875 15.057 1.00 79.38 88 MET A C 1
ATOM 695 O O . MET A 1 88 ? -0.347 3.627 15.724 1.00 79.38 88 MET A O 1
ATOM 699 N N . PHE A 1 89 ? -1.675 5.108 14.678 1.00 73.94 89 PHE A N 1
ATOM 700 C CA . PHE A 1 89 ? -0.924 6.291 15.078 1.00 73.94 89 PHE A CA 1
ATOM 701 C C . PHE A 1 89 ? -1.781 7.156 16.004 1.00 73.94 89 PHE A C 1
ATOM 703 O O . PHE A 1 89 ? -2.836 7.631 15.594 1.00 73.94 89 PHE A O 1
ATOM 710 N N . ASN A 1 90 ? -1.312 7.369 17.236 1.00 70.75 90 ASN A N 1
ATOM 711 C CA . ASN A 1 90 ? -2.045 8.119 18.265 1.00 70.75 90 ASN A CA 1
ATOM 712 C C . ASN A 1 90 ? -1.631 9.604 18.352 1.00 70.75 90 ASN A C 1
ATOM 714 O O . ASN A 1 90 ? -2.106 10.318 19.231 1.00 70.75 90 ASN A O 1
ATOM 718 N N . GLY A 1 91 ? -0.725 10.073 17.487 1.00 68.12 91 GLY A N 1
ATOM 719 C CA . GLY A 1 91 ? -0.303 11.477 17.430 1.00 68.12 91 GLY A CA 1
ATOM 720 C C . GLY A 1 91 ? -1.126 12.323 16.449 1.00 68.12 91 GLY A C 1
ATOM 721 O O . GLY A 1 91 ? -2.064 11.842 15.813 1.00 68.12 91 GLY A O 1
ATOM 722 N N . ALA A 1 92 ? -0.742 13.591 16.276 1.00 65.88 92 ALA A N 1
ATOM 723 C CA . ALA A 1 92 ? -1.395 14.492 15.324 1.00 65.88 92 ALA A CA 1
ATOM 724 C C . ALA A 1 92 ? -1.313 13.956 13.880 1.00 65.88 92 ALA A C 1
ATOM 726 O O . ALA A 1 92 ? -0.253 13.567 13.404 1.00 65.88 92 ALA A O 1
ATOM 727 N N . SER A 1 93 ? -2.432 13.924 13.155 1.00 64.25 93 SER A N 1
ATOM 728 C CA . SER A 1 93 ? -2.448 13.379 11.794 1.00 64.25 93 SER A CA 1
ATOM 729 C C . SER A 1 93 ? -1.682 14.285 10.820 1.00 64.25 93 SER A C 1
ATOM 731 O O . SER A 1 93 ? -2.165 15.355 10.458 1.00 64.25 93 SER A O 1
ATOM 733 N N . PHE A 1 94 ? -0.517 13.843 10.337 1.00 66.44 94 PHE A N 1
ATOM 734 C CA . PHE A 1 94 ? 0.245 14.547 9.295 1.00 66.44 94 PHE A CA 1
ATOM 735 C C . PHE A 1 94 ? 0.106 13.818 7.958 1.00 66.44 94 PHE A C 1
ATOM 737 O O . PHE A 1 94 ? 0.602 12.701 7.812 1.00 66.44 94 PHE A O 1
ATOM 744 N N . SER A 1 95 ? -0.576 14.410 6.967 1.00 69.81 95 SER A N 1
ATOM 745 C CA . SER A 1 95 ? -0.448 13.907 5.592 1.00 69.81 95 SER A CA 1
ATOM 746 C C . SER A 1 95 ? 0.909 14.338 5.054 1.00 69.81 95 SER A C 1
ATOM 748 O O . SER A 1 95 ? 1.186 15.540 5.049 1.00 69.81 95 SER A O 1
ATOM 750 N N . PRO A 1 96 ? 1.747 13.411 4.575 1.00 76.44 96 PRO A N 1
ATOM 751 C CA . PRO A 1 96 ? 2.950 13.814 3.873 1.00 76.44 96 PRO A CA 1
ATOM 752 C C . PRO A 1 96 ? 2.563 14.600 2.607 1.00 76.44 96 PRO A C 1
ATOM 754 O O . PRO A 1 96 ? 1.560 14.300 1.952 1.00 76.44 96 PRO A O 1
ATOM 757 N N . LYS A 1 97 ? 3.313 15.666 2.306 1.00 81.38 97 LYS A N 1
ATOM 758 C CA . LYS A 1 97 ? 3.046 16.522 1.141 1.00 81.38 97 LYS A CA 1
ATOM 759 C C . LYS A 1 97 ? 3.459 15.789 -0.140 1.00 81.38 97 LYS A C 1
ATOM 761 O O . LYS A 1 97 ? 4.432 15.033 -0.096 1.00 81.38 97 LYS A O 1
ATOM 766 N N . PRO A 1 98 ? 2.807 16.025 -1.286 1.00 81.44 98 PRO A N 1
ATOM 767 C CA . PRO A 1 98 ? 3.297 15.483 -2.548 1.00 81.44 98 PRO A CA 1
ATOM 768 C C . PRO A 1 98 ? 4.754 15.894 -2.811 1.00 81.44 98 PRO A C 1
ATOM 770 O O . PRO A 1 98 ? 5.153 17.006 -2.465 1.00 81.44 98 PRO A O 1
ATOM 773 N N . GLY A 1 99 ? 5.557 14.983 -3.364 1.00 82.00 99 GLY A N 1
ATOM 774 C CA . GLY A 1 99 ? 7.009 15.147 -3.501 1.00 82.00 99 GLY A CA 1
ATOM 775 C C . GLY A 1 99 ? 7.818 14.818 -2.238 1.00 82.00 99 GLY A C 1
ATOM 776 O O . GLY A 1 99 ? 9.045 14.822 -2.291 1.00 82.00 99 GLY A O 1
ATOM 777 N N . SER A 1 100 ? 7.171 14.500 -1.110 1.00 83.81 100 SER A N 1
ATOM 778 C CA . SER A 1 100 ? 7.868 14.001 0.085 1.00 83.81 100 SER A CA 1
ATOM 779 C C . SER A 1 100 ? 8.386 12.581 -0.142 1.00 83.81 100 SER A C 1
ATOM 781 O O . SER A 1 100 ? 7.735 11.780 -0.814 1.00 83.81 100 SER A O 1
ATOM 783 N N . ALA A 1 101 ? 9.515 12.241 0.476 1.00 80.62 101 ALA A N 1
ATOM 784 C CA . ALA A 1 101 ? 10.009 10.870 0.530 1.00 80.62 101 ALA A CA 1
ATOM 785 C C . ALA A 1 101 ? 9.585 10.195 1.843 1.00 80.62 101 ALA A C 1
ATOM 787 O O . ALA A 1 101 ? 9.699 10.778 2.921 1.00 80.62 101 ALA A O 1
ATOM 788 N N . ILE A 1 102 ? 9.108 8.959 1.744 1.00 81.75 102 ILE A N 1
ATOM 789 C CA . ILE A 1 102 ? 8.861 8.049 2.857 1.00 81.75 102 ILE A CA 1
ATOM 790 C C . ILE A 1 102 ? 9.979 7.013 2.847 1.00 81.75 102 ILE A C 1
ATOM 792 O O . ILE A 1 102 ? 10.204 6.343 1.841 1.00 81.75 102 ILE A O 1
ATOM 796 N N . ARG A 1 103 ? 10.645 6.846 3.988 1.00 82.38 103 ARG A N 1
ATOM 797 C CA . ARG A 1 103 ? 11.507 5.696 4.243 1.00 82.38 103 ARG A CA 1
ATOM 798 C C . ARG A 1 103 ? 10.811 4.769 5.221 1.00 82.38 103 ARG A C 1
ATOM 800 O O . ARG A 1 103 ? 10.422 5.205 6.301 1.00 82.38 103 ARG A O 1
ATOM 807 N N . VAL A 1 104 ? 10.684 3.501 4.853 1.00 79.25 104 VAL A N 1
ATOM 808 C CA . VAL A 1 104 ? 10.154 2.462 5.738 1.00 79.25 104 VAL A CA 1
ATOM 809 C C . VAL A 1 104 ? 11.267 1.480 6.060 1.00 79.25 104 VAL A C 1
ATOM 811 O O . VAL A 1 104 ? 11.880 0.922 5.150 1.00 79.25 104 VAL A O 1
ATOM 814 N N . THR A 1 105 ? 11.513 1.273 7.354 1.00 78.00 105 THR A N 1
ATOM 815 C CA . THR A 1 105 ? 12.499 0.314 7.854 1.00 78.00 105 THR A CA 1
ATOM 816 C C . THR A 1 105 ? 11.793 -0.796 8.626 1.00 78.00 105 THR A C 1
ATOM 818 O O . THR A 1 105 ? 11.166 -0.532 9.648 1.00 78.00 105 THR A O 1
ATOM 821 N N . PHE A 1 106 ? 11.915 -2.039 8.166 1.00 75.81 106 PHE A N 1
ATOM 822 C CA . PHE A 1 106 ? 11.465 -3.224 8.893 1.00 75.81 106 PHE A CA 1
ATOM 823 C C . PHE A 1 106 ? 12.655 -3.918 9.545 1.00 75.81 106 PHE A C 1
ATOM 825 O O . PHE A 1 106 ? 13.663 -4.185 8.889 1.00 75.81 106 PHE A O 1
ATOM 832 N N . LEU A 1 107 ? 12.514 -4.255 10.824 1.00 74.62 107 LEU A N 1
ATOM 833 C CA . LEU A 1 107 ? 13.515 -4.994 11.583 1.00 74.62 107 LEU A CA 1
ATOM 834 C C . LEU A 1 107 ? 12.957 -6.376 11.911 1.00 74.62 107 LEU A C 1
ATOM 836 O O . LEU A 1 107 ? 11.913 -6.510 12.547 1.00 74.62 107 LEU A O 1
ATOM 840 N N . LYS A 1 108 ? 13.654 -7.423 11.474 1.00 72.00 108 LYS A N 1
ATOM 841 C CA . LYS A 1 108 ? 13.372 -8.797 11.885 1.00 72.00 108 LYS A CA 1
ATOM 842 C C . LYS A 1 108 ? 14.318 -9.151 13.018 1.00 72.00 108 LYS A C 1
ATOM 844 O O . LYS A 1 108 ? 15.524 -9.219 12.801 1.00 72.00 108 LYS A O 1
ATOM 849 N N . LEU A 1 109 ? 13.780 -9.417 14.200 1.00 75.00 109 LEU A N 1
ATOM 850 C CA . LEU A 1 109 ? 14.570 -9.872 15.345 1.00 75.00 109 LEU A CA 1
ATOM 851 C C . LEU A 1 109 ? 14.967 -11.350 15.194 1.00 75.00 109 LEU A C 1
ATOM 853 O O . LEU A 1 109 ? 14.295 -12.128 14.500 1.00 75.00 109 LEU A O 1
ATOM 857 N N . LYS A 1 110 ? 16.062 -11.757 15.842 1.00 76.44 110 LYS A N 1
ATOM 858 C CA . LYS A 1 110 ? 16.418 -13.174 15.975 1.00 76.44 110 LYS A CA 1
ATOM 859 C C . LYS A 1 110 ? 15.359 -13.905 16.811 1.00 76.44 110 LYS A C 1
ATOM 861 O O . LYS A 1 110 ? 14.779 -13.363 17.747 1.00 76.44 110 LYS A O 1
ATOM 866 N N . GLY A 1 111 ? 15.066 -15.150 16.435 1.00 68.31 111 GLY A N 1
ATOM 867 C CA . GLY A 1 111 ? 13.951 -15.913 17.012 1.00 68.31 111 GLY A CA 1
ATOM 868 C C . GLY A 1 111 ? 14.182 -16.398 18.447 1.00 68.31 111 GLY A C 1
ATOM 869 O O . GLY A 1 111 ? 13.216 -16.678 19.147 1.00 68.31 111 GLY A O 1
ATOM 870 N N . ASN A 1 112 ? 15.439 -16.471 18.886 1.00 73.31 112 ASN A N 1
ATOM 871 C CA . ASN A 1 112 ? 15.864 -16.963 20.200 1.00 73.31 112 ASN A CA 1
ATOM 872 C C . ASN A 1 112 ? 15.996 -15.861 21.266 1.00 73.31 112 ASN A C 1
ATOM 874 O O . ASN A 1 112 ? 16.538 -16.121 22.334 1.00 73.31 112 ASN A O 1
ATOM 878 N N . LEU A 1 113 ? 15.529 -14.649 20.973 1.00 71.06 113 LEU A N 1
ATOM 879 C CA . LEU A 1 113 ? 15.664 -13.506 21.866 1.00 71.06 113 LEU A CA 1
ATOM 880 C C . LEU A 1 113 ? 14.645 -13.577 23.020 1.00 71.06 113 LEU A C 1
ATOM 882 O O . LEU A 1 113 ? 13.456 -13.834 22.781 1.00 71.06 113 LEU A O 1
ATOM 886 N N . GLY A 1 114 ? 15.091 -13.337 24.254 1.00 73.06 114 GLY A N 1
ATOM 887 C CA . GLY A 1 114 ? 14.223 -13.255 25.431 1.00 73.06 114 GLY A CA 1
ATOM 888 C C . GLY A 1 114 ? 13.253 -12.068 25.350 1.00 73.06 114 GLY A C 1
ATOM 889 O O . GLY A 1 114 ? 13.502 -11.096 24.639 1.00 73.06 114 GLY A O 1
ATOM 890 N N . GLU A 1 115 ? 12.127 -12.111 26.071 1.00 70.44 115 GLU A N 1
ATOM 891 C CA . GLU A 1 115 ? 11.107 -11.040 26.020 1.00 70.44 115 GLU A CA 1
ATOM 892 C C . GLU A 1 115 ? 11.670 -9.656 26.377 1.00 70.44 115 GLU A C 1
ATOM 894 O O . GLU A 1 115 ? 11.385 -8.675 25.691 1.00 70.44 115 GLU A O 1
ATOM 899 N N . ASN A 1 116 ? 12.544 -9.592 27.384 1.00 67.50 116 ASN A N 1
ATOM 900 C CA . ASN A 1 116 ? 13.204 -8.352 27.800 1.00 67.50 116 ASN A CA 1
ATOM 901 C C . ASN A 1 116 ? 14.145 -7.795 26.719 1.00 67.50 116 ASN A C 1
ATOM 903 O O . ASN A 1 116 ? 14.254 -6.585 26.539 1.00 67.50 116 ASN A O 1
ATOM 907 N N . GLU A 1 117 ? 14.807 -8.672 25.969 1.00 65.94 117 GLU A N 1
ATOM 908 C CA . GLU A 1 117 ? 15.703 -8.291 24.877 1.00 65.94 117 GLU A CA 1
ATOM 909 C C . GLU A 1 117 ? 14.910 -7.826 23.645 1.00 65.94 117 GLU A C 1
ATOM 911 O O . GLU A 1 117 ? 15.291 -6.848 23.003 1.00 65.94 117 GLU A O 1
ATOM 916 N N . LYS A 1 118 ? 13.753 -8.447 23.359 1.00 65.25 118 LYS A N 1
ATOM 917 C CA . LYS A 1 118 ? 12.814 -7.978 22.321 1.00 65.25 118 LYS A CA 1
ATOM 918 C C . LYS A 1 118 ? 12.260 -6.593 22.649 1.00 65.25 118 LYS A C 1
ATOM 920 O O . LYS A 1 118 ? 12.176 -5.746 21.763 1.00 65.25 118 LYS A O 1
ATOM 925 N N . ALA A 1 119 ? 11.902 -6.354 23.912 1.00 64.00 119 ALA A N 1
ATOM 926 C CA . ALA A 1 119 ? 11.413 -5.056 24.368 1.00 64.00 119 ALA A CA 1
ATOM 927 C C . ALA A 1 119 ? 12.480 -3.957 24.218 1.00 64.00 119 ALA A C 1
ATOM 929 O O . ALA A 1 119 ? 12.171 -2.880 23.712 1.00 64.00 119 ALA A O 1
ATOM 930 N N . ARG A 1 120 ? 13.741 -4.244 24.576 1.00 64.00 120 ARG A N 1
ATOM 931 C CA . ARG A 1 120 ? 14.869 -3.315 24.381 1.00 64.00 120 ARG A CA 1
ATOM 932 C C . ARG A 1 120 ? 15.149 -3.026 22.907 1.00 64.00 120 ARG A C 1
ATOM 934 O O . ARG A 1 120 ? 15.235 -1.860 22.542 1.00 64.00 120 ARG A O 1
ATOM 941 N N . ALA A 1 121 ? 15.204 -4.057 22.062 1.00 61.28 121 ALA A N 1
ATOM 942 C CA . ALA A 1 121 ? 15.435 -3.889 20.626 1.00 61.28 121 ALA A CA 1
ATOM 943 C C . ALA A 1 121 ? 14.345 -3.033 19.951 1.00 61.28 121 ALA A C 1
ATOM 945 O O . ALA A 1 121 ? 14.640 -2.236 19.062 1.00 61.28 121 ALA A O 1
ATOM 946 N N . ASN A 1 122 ? 13.088 -3.152 20.396 1.00 59.00 122 ASN A N 1
ATOM 947 C CA . ASN A 1 122 ? 12.001 -2.287 19.933 1.00 59.00 122 ASN A CA 1
ATOM 948 C C . ASN A 1 122 ? 12.181 -0.828 20.382 1.00 59.00 122 ASN A C 1
ATOM 950 O O . ASN A 1 122 ? 11.893 0.073 19.603 1.00 59.00 122 ASN A O 1
ATOM 954 N N . LEU A 1 123 ? 12.645 -0.585 21.613 1.00 54.44 123 LEU A N 1
ATOM 955 C CA . LEU A 1 123 ? 12.853 0.766 22.146 1.00 54.44 123 LEU A CA 1
ATOM 956 C C . LEU A 1 123 ? 14.005 1.489 21.426 1.00 54.44 123 LEU A C 1
ATOM 958 O O . LEU A 1 123 ? 13.851 2.628 20.997 1.00 54.44 123 LEU A O 1
ATOM 962 N N . GLU A 1 124 ? 15.125 0.795 21.211 1.00 56.78 124 GLU A N 1
ATOM 963 C CA . GLU A 1 124 ? 16.305 1.327 20.509 1.00 56.78 124 GLU A CA 1
ATOM 964 C C . GLU A 1 124 ? 16.000 1.661 19.034 1.00 56.78 124 GLU A C 1
ATOM 966 O O . GLU A 1 124 ? 16.496 2.651 18.491 1.00 56.78 124 GLU A O 1
ATOM 971 N N . ALA A 1 125 ? 15.113 0.893 18.389 1.00 54.00 125 ALA A N 1
ATOM 972 C CA . ALA A 1 125 ? 14.646 1.181 17.034 1.00 54.00 125 ALA A CA 1
ATOM 973 C C . ALA A 1 125 ? 13.824 2.483 16.927 1.00 54.00 125 ALA A C 1
ATOM 975 O O . ALA A 1 125 ? 13.801 3.098 15.859 1.00 54.00 125 ALA A O 1
ATOM 976 N N . LEU A 1 126 ? 13.151 2.900 18.008 1.00 48.03 126 LEU A N 1
ATOM 977 C CA . LEU A 1 126 ? 12.265 4.071 18.034 1.00 48.03 126 LEU A CA 1
ATOM 978 C C . LEU A 1 126 ? 13.008 5.390 18.315 1.00 48.03 126 LEU A C 1
ATOM 980 O O . LEU A 1 126 ? 12.586 6.425 17.802 1.00 48.03 126 LEU A O 1
ATOM 984 N N . ASP A 1 127 ? 14.133 5.363 19.036 1.00 45.19 127 ASP A N 1
ATOM 985 C CA . ASP A 1 127 ? 14.942 6.557 19.365 1.00 45.19 127 ASP A CA 1
ATOM 986 C C . ASP A 1 127 ? 15.797 7.093 18.191 1.00 45.19 127 ASP A C 1
ATOM 988 O O . ASP A 1 127 ? 16.490 8.101 18.313 1.00 45.19 127 ASP A O 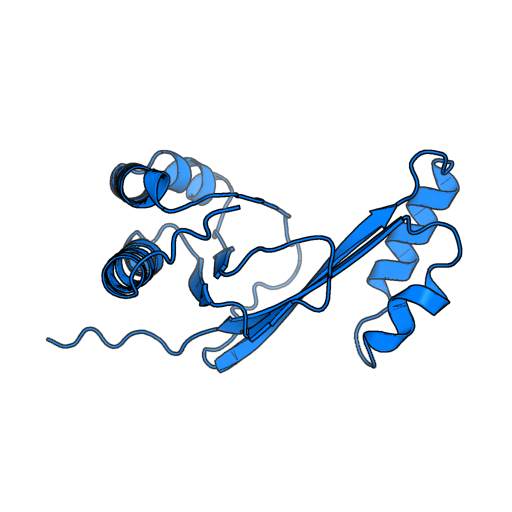1
ATOM 992 N N . SER A 1 128 ? 15.753 6.456 17.017 1.00 47.84 128 SER A N 1
ATOM 993 C CA . SER A 1 128 ? 16.706 6.689 15.916 1.00 47.84 128 SER A CA 1
ATOM 994 C C . SER A 1 128 ? 16.267 7.723 14.857 1.00 47.84 128 SER A C 1
ATOM 996 O O . SER A 1 128 ? 16.763 7.700 13.729 1.00 47.84 128 SER A O 1
ATOM 998 N N . ASN A 1 129 ? 15.338 8.637 15.159 1.00 50.75 129 ASN A N 1
ATOM 999 C CA . ASN A 1 129 ? 14.902 9.650 14.189 1.00 50.75 129 ASN A CA 1
ATOM 1000 C C . ASN A 1 129 ? 15.745 10.937 14.264 1.00 50.75 129 ASN A C 1
ATOM 1002 O O . ASN A 1 129 ? 15.325 11.899 14.902 1.00 50.75 129 ASN A O 1
ATOM 1006 N N . SER A 1 130 ? 16.887 10.975 13.565 1.00 45.06 130 SER A N 1
ATOM 1007 C CA . SER A 1 130 ? 17.342 12.205 12.879 1.00 45.06 130 SER A CA 1
ATOM 1008 C C . SER A 1 130 ? 18.530 12.030 11.926 1.00 45.06 130 SER A C 1
ATOM 1010 O O . SER A 1 130 ? 18.589 12.774 10.953 1.00 45.06 130 SER A O 1
ATOM 1012 N N . GLU A 1 131 ? 19.445 11.070 12.097 1.00 38.28 131 GLU A N 1
ATOM 1013 C CA . GLU A 1 131 ? 20.651 11.022 11.248 1.00 38.28 131 GLU A CA 1
ATOM 1014 C C . GLU A 1 131 ? 21.117 9.592 10.909 1.00 38.28 131 GLU A C 1
ATOM 1016 O O . GLU A 1 131 ? 21.434 8.791 11.780 1.00 38.28 131 GLU A O 1
ATOM 1021 N N . GLY A 1 132 ? 21.207 9.287 9.606 1.00 40.34 132 GLY A N 1
ATOM 1022 C CA . GLY A 1 132 ? 22.074 8.226 9.072 1.00 40.34 132 GLY A CA 1
ATOM 1023 C C . GLY A 1 132 ? 21.616 6.773 9.264 1.00 40.34 132 GLY A C 1
ATOM 1024 O O . GLY A 1 132 ? 22.146 6.043 10.098 1.00 40.34 132 GLY A O 1
ATOM 1025 N N . VAL A 1 133 ? 20.744 6.283 8.372 1.00 46.06 133 VAL A N 1
ATOM 1026 C CA . VAL A 1 133 ? 20.235 4.887 8.365 1.00 46.06 133 VAL A CA 1
ATOM 1027 C C . VAL A 1 133 ? 21.321 3.827 8.084 1.00 46.06 133 VAL A C 1
ATOM 1029 O O . VAL A 1 133 ? 21.105 2.639 8.299 1.00 46.06 133 VAL A O 1
ATOM 1032 N N . ASN A 1 134 ? 22.531 4.239 7.695 1.00 43.81 134 ASN A N 1
ATOM 1033 C CA . ASN A 1 134 ? 23.672 3.328 7.556 1.00 43.81 134 ASN A CA 1
ATOM 1034 C C . ASN A 1 134 ? 24.247 2.856 8.913 1.00 43.81 134 ASN A C 1
ATOM 1036 O O . ASN A 1 134 ? 25.098 1.979 8.918 1.00 43.81 134 ASN A O 1
ATOM 1040 N N . SER A 1 135 ? 23.781 3.402 10.047 1.00 42.16 135 SER A N 1
ATOM 1041 C CA . SER A 1 135 ? 24.208 3.015 11.408 1.00 42.16 135 SER A CA 1
ATOM 1042 C C . SER A 1 135 ? 23.319 1.949 12.082 1.00 42.16 135 SER A C 1
ATOM 1044 O O . SER A 1 135 ? 23.575 1.545 13.217 1.00 42.16 135 SER A O 1
ATOM 1046 N N . HIS A 1 136 ? 22.264 1.479 11.403 1.00 43.19 136 HIS A N 1
ATOM 1047 C CA . HIS A 1 136 ? 21.227 0.632 12.013 1.00 43.19 136 HIS A CA 1
ATOM 1048 C C . HIS A 1 136 ? 21.614 -0.843 12.203 1.00 43.19 136 HIS A C 1
ATOM 1050 O O . HIS A 1 136 ? 21.039 -1.496 13.069 1.00 43.19 136 HIS A O 1
ATOM 1056 N N . GLU A 1 137 ? 22.576 -1.378 11.445 1.00 47.31 137 GLU A N 1
ATOM 1057 C CA . GLU A 1 137 ? 23.140 -2.709 11.737 1.00 47.31 137 GLU A CA 1
ATOM 1058 C C . GLU A 1 137 ? 24.070 -2.676 12.959 1.00 47.31 137 GLU A C 1
ATOM 1060 O O . GLU A 1 137 ? 24.138 -3.644 13.709 1.00 47.31 137 GLU A O 1
ATOM 1065 N N . GLU A 1 138 ? 24.745 -1.548 13.199 1.00 44.88 138 GLU A N 1
ATOM 1066 C CA . GLU A 1 138 ? 25.774 -1.429 14.235 1.00 44.88 138 GLU A CA 1
ATOM 1067 C C . GLU A 1 138 ? 25.183 -1.181 15.634 1.00 44.88 138 GLU A C 1
ATOM 1069 O O . GLU A 1 138 ? 25.682 -1.720 16.620 1.00 44.88 138 GLU A O 1
ATOM 1074 N N . LYS A 1 139 ? 24.093 -0.404 15.743 1.00 43.66 139 LYS A N 1
ATOM 1075 C CA . LYS A 1 139 ? 23.533 0.007 17.047 1.00 43.66 139 LYS A CA 1
ATOM 1076 C C . LYS A 1 139 ? 22.558 -0.974 17.694 1.00 43.66 139 LYS A C 1
ATOM 1078 O O . LYS A 1 139 ? 22.459 -0.978 18.914 1.00 43.66 139 LYS A O 1
ATOM 1083 N N . ALA A 1 140 ? 21.866 -1.808 16.919 1.00 48.41 140 ALA A N 1
ATOM 1084 C CA . ALA A 1 140 ? 20.897 -2.769 17.459 1.00 48.41 140 ALA A CA 1
ATOM 1085 C C . ALA A 1 140 ? 21.517 -4.130 17.852 1.00 48.41 140 ALA A C 1
ATOM 1087 O O . ALA A 1 140 ? 20.814 -5.048 18.291 1.00 48.41 140 ALA A O 1
ATOM 1088 N N . GLY A 1 141 ? 22.840 -4.254 17.702 1.00 58.25 141 GLY A N 1
ATOM 1089 C CA . GLY A 1 141 ? 23.632 -5.395 18.148 1.00 58.25 141 GLY A CA 1
ATOM 1090 C C . GLY A 1 141 ? 23.242 -6.735 17.515 1.00 58.25 141 GLY A C 1
ATOM 1091 O O . GLY A 1 141 ? 22.569 -6.818 16.488 1.00 58.25 141 GLY A O 1
ATOM 1092 N N . ASP A 1 142 ? 23.649 -7.821 18.177 1.00 63.03 142 ASP A N 1
ATOM 1093 C CA . ASP A 1 142 ? 23.471 -9.209 17.723 1.00 63.03 142 ASP A CA 1
ATOM 1094 C C . ASP A 1 142 ? 22.002 -9.697 17.744 1.00 63.03 142 ASP A C 1
ATOM 1096 O O . ASP A 1 142 ? 21.718 -10.860 17.471 1.00 63.03 142 ASP A O 1
ATOM 1100 N N . SER A 1 143 ? 21.040 -8.827 18.057 1.00 62.22 143 SER A N 1
ATOM 1101 C CA . SER A 1 143 ? 19.619 -9.164 18.220 1.00 62.22 143 SER A CA 1
ATOM 1102 C C . SER A 1 143 ? 18.817 -9.090 16.917 1.00 62.22 143 SER A C 1
ATOM 1104 O O . SER A 1 143 ? 17.725 -9.664 16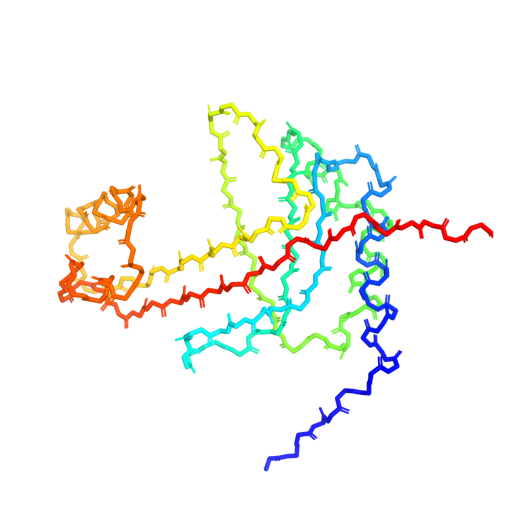.822 1.00 62.22 143 SER A O 1
ATOM 1106 N N . ILE A 1 144 ? 19.340 -8.404 15.895 1.00 66.25 144 ILE A N 1
ATOM 1107 C CA . ILE A 1 144 ? 18.683 -8.248 14.594 1.00 66.25 144 ILE A CA 1
ATOM 1108 C C . ILE A 1 144 ? 19.119 -9.360 13.640 1.00 66.25 144 ILE A C 1
ATOM 1110 O O . ILE A 1 144 ? 20.297 -9.618 13.423 1.00 66.25 144 ILE A O 1
ATOM 1114 N N . LYS A 1 145 ? 18.132 -10.034 13.048 1.00 66.81 145 LYS A N 1
ATOM 1115 C CA . LYS A 1 145 ? 18.326 -11.053 12.014 1.00 66.81 145 LYS A CA 1
ATOM 1116 C C . LYS A 1 145 ? 18.391 -10.448 10.615 1.00 66.81 145 LYS A C 1
ATOM 1118 O O . LYS A 1 145 ? 19.104 -10.974 9.768 1.00 66.81 145 LYS A O 1
ATOM 1123 N N . SER A 1 146 ? 17.592 -9.418 10.341 1.00 65.88 146 SER A N 1
ATOM 1124 C CA . SER A 1 146 ? 17.618 -8.724 9.050 1.00 65.88 146 SER A CA 1
ATOM 1125 C C . SER A 1 146 ? 16.955 -7.354 9.123 1.00 65.88 146 SER A C 1
ATOM 1127 O O . SER A 1 146 ? 15.941 -7.194 9.805 1.00 65.88 146 SER A O 1
ATOM 1129 N N . VAL A 1 147 ? 17.469 -6.411 8.336 1.00 66.38 147 VAL A N 1
ATOM 1130 C CA . VAL A 1 147 ? 16.888 -5.081 8.126 1.00 66.38 147 VAL A CA 1
ATOM 1131 C C . VAL A 1 147 ? 16.399 -4.957 6.684 1.00 66.38 147 VAL A C 1
ATOM 1133 O O . VAL A 1 147 ? 17.069 -5.373 5.734 1.00 66.38 147 VAL A O 1
ATOM 1136 N N . VAL A 1 148 ? 15.219 -4.375 6.505 1.00 71.94 148 VAL A N 1
ATOM 1137 C CA . VAL A 1 148 ? 14.688 -4.006 5.192 1.00 71.94 148 VAL A CA 1
ATOM 1138 C C . VAL A 1 148 ? 14.446 -2.514 5.199 1.00 71.94 148 VAL A C 1
ATOM 1140 O O . VAL A 1 148 ? 13.631 -2.050 5.983 1.00 71.94 148 VAL A O 1
ATOM 1143 N N . VAL A 1 149 ? 15.104 -1.782 4.304 1.00 71.56 149 VAL A N 1
ATOM 1144 C CA . VAL A 1 149 ? 14.859 -0.350 4.105 1.00 71.56 149 VAL A CA 1
ATOM 1145 C C . VAL A 1 149 ? 14.340 -0.124 2.697 1.00 71.56 149 VAL A C 1
ATOM 1147 O O . VAL A 1 149 ? 14.972 -0.537 1.719 1.00 71.56 149 VAL A O 1
ATOM 1150 N N . VAL A 1 150 ? 13.200 0.550 2.613 1.00 73.62 150 VAL A N 1
ATOM 1151 C CA . VAL A 1 150 ? 12.537 0.915 1.367 1.00 73.62 150 VAL A CA 1
ATOM 1152 C C . VAL A 1 150 ? 12.371 2.426 1.307 1.00 73.62 150 VAL A C 1
ATOM 1154 O O . VAL A 1 150 ? 11.814 3.026 2.226 1.00 73.62 150 VAL A O 1
ATOM 1157 N N . ASP A 1 151 ? 12.840 3.022 0.212 1.00 79.50 151 ASP A N 1
ATOM 1158 C CA . ASP A 1 151 ? 12.652 4.436 -0.102 1.00 79.50 151 ASP A CA 1
ATOM 1159 C C . ASP A 1 151 ? 11.521 4.591 -1.135 1.00 79.50 151 ASP A C 1
ATOM 1161 O O . ASP A 1 151 ? 11.577 4.032 -2.236 1.00 79.50 151 ASP A O 1
ATOM 1165 N N . TYR A 1 152 ? 10.498 5.369 -0.790 1.00 80.56 152 TYR A N 1
ATOM 1166 C CA . TYR A 1 152 ? 9.324 5.625 -1.620 1.00 80.56 152 TYR A CA 1
ATOM 1167 C C . TYR A 1 152 ? 9.077 7.128 -1.761 1.00 80.56 152 TYR A C 1
ATOM 1169 O O . TYR A 1 152 ? 9.030 7.855 -0.773 1.00 80.56 152 TYR A O 1
ATOM 1177 N N . LEU A 1 153 ? 8.904 7.607 -2.991 1.00 81.94 153 LEU A N 1
ATOM 1178 C CA . LEU A 1 153 ? 8.536 8.995 -3.255 1.00 81.94 153 LEU A CA 1
ATOM 1179 C C . LEU A 1 153 ? 7.025 9.101 -3.382 1.00 81.94 153 LEU A C 1
ATOM 1181 O O . LEU A 1 153 ? 6.422 8.383 -4.175 1.00 81.94 153 LEU A O 1
ATOM 1185 N N . ILE A 1 154 ? 6.417 10.035 -2.658 1.00 81.19 154 ILE A N 1
ATOM 1186 C CA . ILE A 1 154 ? 5.001 10.331 -2.841 1.00 81.19 154 ILE A CA 1
ATOM 1187 C C . ILE A 1 154 ? 4.851 11.096 -4.151 1.00 81.19 154 ILE A C 1
ATOM 1189 O O . ILE A 1 154 ? 5.341 12.229 -4.244 1.00 81.19 154 ILE A O 1
ATOM 1193 N N . PRO A 1 155 ? 4.185 10.508 -5.158 1.00 73.62 155 PRO A N 1
ATOM 1194 C CA . PRO A 1 155 ? 4.019 11.175 -6.432 1.00 73.62 155 PRO A CA 1
ATOM 1195 C C . PRO A 1 155 ? 3.200 12.465 -6.256 1.00 73.62 155 PRO A C 1
ATOM 1197 O O . PRO A 1 155 ? 2.377 12.563 -5.337 1.00 73.62 155 PRO A O 1
ATOM 1200 N N . PRO A 1 156 ? 3.408 13.472 -7.121 1.00 72.38 156 PRO A N 1
ATOM 1201 C CA . PRO A 1 156 ? 2.506 14.615 -7.201 1.00 72.38 156 PRO A CA 1
ATOM 1202 C C . PRO A 1 156 ? 1.059 14.142 -7.435 1.00 72.38 156 PRO A C 1
ATOM 1204 O O . PRO A 1 156 ? 0.859 13.058 -7.996 1.00 72.38 156 PRO A O 1
ATOM 1207 N N . PRO A 1 157 ? 0.042 14.929 -7.034 1.00 64.19 157 PRO A N 1
ATOM 1208 C CA . PRO A 1 157 ? -1.344 14.588 -7.320 1.00 64.19 157 PRO A CA 1
ATOM 1209 C C . PRO A 1 157 ? -1.490 14.403 -8.828 1.00 64.19 157 PRO A C 1
ATOM 1211 O O . PRO A 1 157 ? -1.079 15.275 -9.598 1.00 64.19 157 PRO A O 1
ATOM 1214 N N . GLN A 1 158 ? -2.035 13.265 -9.257 1.00 59.53 158 GLN A N 1
ATOM 1215 C CA . GLN A 1 158 ? -2.328 13.071 -10.671 1.00 59.53 158 GLN A CA 1
ATOM 1216 C C . GLN A 1 158 ? -3.413 14.076 -11.052 1.00 59.53 158 GLN A C 1
ATOM 1218 O O . GLN A 1 158 ? -4.543 13.992 -10.571 1.00 59.53 158 GLN A O 1
ATOM 1223 N N . VAL A 1 159 ? -3.052 15.061 -11.874 1.00 46.88 159 VAL A N 1
ATOM 1224 C CA . VAL A 1 159 ? -4.027 15.968 -12.472 1.00 46.88 159 VAL A CA 1
ATOM 1225 C C . VAL A 1 159 ? -4.853 15.109 -13.419 1.00 46.88 159 VAL A C 1
ATOM 1227 O O . VAL A 1 159 ? -4.309 14.522 -14.354 1.00 46.88 159 VAL A O 1
ATOM 1230 N N . ALA A 1 160 ? -6.146 14.958 -13.140 1.00 44.22 160 ALA A N 1
ATOM 1231 C CA . ALA A 1 160 ? -7.047 14.351 -14.103 1.00 44.22 160 ALA A CA 1
ATOM 1232 C C . ALA A 1 160 ? -7.052 15.266 -15.332 1.00 44.22 160 ALA A C 1
ATOM 1234 O O . ALA A 1 160 ? -7.548 16.389 -15.257 1.00 44.22 160 ALA A O 1
ATOM 1235 N N . ASN A 1 161 ? -6.437 14.823 -16.428 1.00 33.75 161 ASN A N 1
ATOM 1236 C CA . ASN A 1 161 ? -6.611 15.491 -17.709 1.00 33.75 161 ASN A CA 1
ATOM 1237 C C . ASN A 1 161 ? -8.090 15.327 -18.087 1.00 33.75 161 ASN A C 1
ATOM 1239 O O . ASN A 1 161 ? -8.545 14.197 -18.283 1.00 33.75 161 ASN A O 1
ATOM 1243 N N . LEU A 1 162 ? -8.824 16.443 -18.075 1.00 34.00 162 LEU A N 1
ATOM 1244 C CA . LEU A 1 162 ? -10.169 16.578 -18.639 1.00 34.00 162 LEU A CA 1
ATOM 1245 C C . LEU A 1 162 ? -10.092 16.634 -20.166 1.00 34.00 162 LEU A C 1
ATOM 1247 O O . LEU A 1 162 ? -9.139 17.270 -20.673 1.00 34.00 162 LEU A O 1
#